Protein AF-A0A1G4W194-F1 (afdb_monomer_lite)

Structure (mmCIF, N/CA/C/O backbone):
data_AF-A0A1G4W194-F1
#
_entry.id   AF-A0A1G4W194-F1
#
loop_
_atom_site.group_PDB
_atom_site.id
_atom_site.type_symbol
_atom_site.label_atom_id
_atom_site.label_alt_id
_atom_site.label_comp_id
_atom_site.label_asym_id
_atom_site.label_entity_id
_atom_site.label_seq_id
_atom_site.pdbx_PDB_ins_code
_atom_site.Cartn_x
_atom_site.Cartn_y
_atom_site.Cartn_z
_atom_site.occupancy
_atom_site.B_iso_or_equiv
_atom_site.auth_seq_id
_atom_site.auth_comp_id
_atom_site.auth_asym_id
_atom_site.auth_atom_id
_atom_site.pdbx_PDB_model_num
ATOM 1 N N . MET A 1 1 ? -3.803 -5.619 16.045 1.00 61.69 1 MET A N 1
ATOM 2 C CA . MET A 1 1 ? -4.850 -5.595 15.001 1.00 61.69 1 MET A CA 1
ATOM 3 C C . MET A 1 1 ? -4.242 -4.979 13.752 1.00 61.69 1 MET A C 1
ATOM 5 O O . MET A 1 1 ? -3.565 -3.968 13.891 1.00 61.69 1 MET A O 1
ATOM 9 N N . ALA A 1 2 ? -4.373 -5.621 12.591 1.00 80.81 2 ALA A N 1
ATOM 10 C CA . ALA A 1 2 ? -3.800 -5.123 11.339 1.00 80.81 2 ALA A CA 1
ATOM 11 C C . ALA A 1 2 ? -4.834 -4.260 10.598 1.00 80.81 2 ALA A C 1
ATOM 13 O O . ALA A 1 2 ? -5.998 -4.641 10.523 1.00 80.81 2 ALA A O 1
ATOM 14 N N . LEU A 1 3 ? -4.409 -3.103 10.087 1.00 91.12 3 LEU A N 1
ATOM 15 C CA . LEU A 1 3 ? -5.200 -2.222 9.220 1.00 91.12 3 LEU A CA 1
ATOM 16 C C . LEU A 1 3 ? -5.132 -2.641 7.747 1.00 91.12 3 LEU A C 1
ATOM 18 O O . LEU A 1 3 ? -5.960 -2.216 6.953 1.00 91.12 3 LEU A O 1
ATOM 22 N N . LEU A 1 4 ? -4.139 -3.451 7.380 1.00 93.38 4 LEU A N 1
ATOM 23 C CA . LEU A 1 4 ? -3.999 -4.006 6.039 1.00 93.38 4 LEU A CA 1
ATOM 24 C C . LEU A 1 4 ? -4.585 -5.421 6.002 1.00 93.38 4 LEU A C 1
ATOM 26 O O . LEU A 1 4 ? -4.144 -6.286 6.766 1.00 93.38 4 LEU A O 1
ATOM 30 N N . GLY A 1 5 ? -5.562 -5.634 5.125 1.00 90.75 5 GLY A N 1
ATOM 31 C CA . GLY A 1 5 ? -6.149 -6.935 4.824 1.00 90.75 5 GLY A CA 1
ATOM 32 C C . GLY A 1 5 ? -5.405 -7.657 3.698 1.00 90.75 5 GLY A C 1
ATOM 33 O O . GLY A 1 5 ? -4.178 -7.603 3.612 1.00 90.75 5 GLY A O 1
ATOM 34 N N . THR A 1 6 ? -6.147 -8.361 2.841 1.00 92.25 6 THR A N 1
ATOM 35 C CA . THR A 1 6 ? -5.596 -8.999 1.635 1.00 92.25 6 THR A CA 1
ATOM 36 C C . THR A 1 6 ? -4.985 -7.955 0.712 1.00 92.25 6 THR A C 1
ATOM 38 O O . THR A 1 6 ? -5.550 -6.871 0.569 1.00 92.25 6 THR A O 1
ATOM 41 N N . PHE A 1 7 ? -3.870 -8.293 0.072 1.00 93.25 7 PHE A N 1
ATOM 42 C CA . PHE A 1 7 ? -3.247 -7.473 -0.959 1.00 93.25 7 PHE A CA 1
ATOM 43 C C . PHE A 1 7 ? -2.716 -8.348 -2.096 1.00 93.25 7 PHE A C 1
ATOM 45 O O . PHE A 1 7 ? -2.404 -9.522 -1.882 1.00 93.25 7 PHE A O 1
ATOM 52 N N . GLY A 1 8 ? -2.640 -7.769 -3.286 1.00 92.44 8 GLY A N 1
ATOM 53 C CA . GLY A 1 8 ? -2.196 -8.395 -4.519 1.00 92.44 8 GLY A CA 1
ATOM 54 C C . GLY A 1 8 ? -1.553 -7.370 -5.445 1.00 92.44 8 GLY A C 1
ATOM 55 O O . GLY A 1 8 ? -1.658 -6.160 -5.224 1.00 92.44 8 GLY A O 1
ATOM 56 N N . PHE A 1 9 ? -0.860 -7.881 -6.455 1.00 92.19 9 PHE A N 1
ATOM 57 C CA . PHE A 1 9 ? -0.125 -7.070 -7.410 1.00 92.19 9 PHE A CA 1
ATOM 58 C C . PHE A 1 9 ? -0.293 -7.633 -8.806 1.00 92.19 9 PHE A C 1
ATOM 60 O O . PHE A 1 9 ? -0.113 -8.836 -8.997 1.00 92.19 9 PHE A O 1
ATOM 67 N N . ASP A 1 10 ? -0.551 -6.747 -9.755 1.00 91.00 10 ASP A N 1
ATOM 68 C CA . ASP A 1 10 ? -0.631 -7.069 -11.171 1.00 91.00 10 ASP A CA 1
ATOM 69 C C . ASP A 1 10 ? 0.326 -6.155 -11.937 1.00 91.00 10 ASP A C 1
ATOM 71 O O . ASP A 1 10 ? 0.432 -4.963 -11.640 1.00 91.00 10 ASP A O 1
ATOM 75 N N . SER A 1 11 ? 1.059 -6.706 -12.904 1.00 87.56 11 SER A N 1
ATOM 76 C CA . SER A 1 11 ? 1.877 -5.890 -13.798 1.00 87.56 11 SER A CA 1
ATOM 77 C C . SER A 1 11 ? 0.994 -5.185 -14.820 1.00 87.56 11 SER A C 1
ATOM 79 O O . SER A 1 11 ? 0.067 -5.764 -15.391 1.00 87.56 11 SER A O 1
ATOM 81 N N . LEU A 1 12 ? 1.303 -3.918 -15.056 1.00 87.25 12 LEU A N 1
ATOM 82 C CA . LEU A 1 12 ? 0.710 -3.098 -16.097 1.00 87.25 12 LEU A CA 1
ATOM 83 C C . LEU A 1 12 ? 1.756 -2.837 -17.199 1.00 87.25 12 LEU A C 1
ATOM 85 O O . LEU A 1 12 ? 2.948 -3.090 -17.001 1.00 87.25 12 LEU A O 1
ATOM 89 N N . PRO A 1 13 ? 1.331 -2.363 -18.384 1.00 84.25 13 PRO A N 1
ATOM 90 C CA . PRO A 1 13 ? 2.251 -1.808 -19.375 1.00 84.25 13 PRO A CA 1
ATOM 91 C C . PRO A 1 13 ? 3.086 -0.647 -18.805 1.00 84.25 13 PRO A C 1
ATOM 93 O O . PRO A 1 13 ? 2.778 -0.119 -17.741 1.00 84.25 13 PRO A O 1
ATOM 96 N N . ASP A 1 14 ? 4.119 -0.233 -19.542 1.00 82.25 14 ASP A N 1
ATOM 97 C CA . ASP A 1 14 ? 4.923 0.966 -19.244 1.00 82.25 14 ASP A CA 1
ATOM 98 C C . ASP A 1 14 ? 5.637 0.957 -17.880 1.00 82.25 14 ASP A C 1
ATOM 100 O O . ASP A 1 14 ? 5.810 1.993 -17.242 1.00 82.25 14 ASP A O 1
ATOM 104 N N . ASP A 1 15 ? 6.098 -0.222 -17.454 1.00 84.38 15 ASP A N 1
ATOM 105 C CA . ASP A 1 15 ? 6.813 -0.420 -16.191 1.00 84.38 15 ASP A CA 1
ATOM 106 C C . ASP A 1 15 ? 5.998 0.007 -14.956 1.00 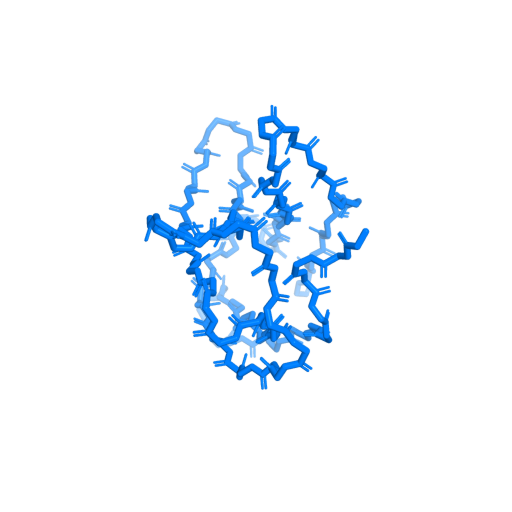84.38 15 ASP A C 1
ATOM 108 O O . ASP A 1 15 ? 6.542 0.503 -13.971 1.00 84.38 15 ASP A O 1
ATOM 112 N N . GLU A 1 16 ? 4.681 -0.192 -14.978 1.00 89.62 16 GLU A N 1
ATOM 113 C CA . GLU A 1 16 ? 3.795 0.090 -13.847 1.00 89.62 16 GLU A CA 1
ATOM 114 C C . GLU A 1 16 ? 3.251 -1.193 -13.203 1.00 89.62 16 GLU A C 1
ATOM 116 O O . GLU A 1 16 ? 3.217 -2.269 -13.801 1.00 89.62 16 GLU A O 1
ATOM 121 N N . PHE A 1 17 ? 2.800 -1.084 -11.955 1.00 91.31 17 PHE A N 1
ATOM 122 C CA . PHE A 1 17 ? 2.128 -2.161 -11.234 1.00 91.31 17 PHE A CA 1
ATOM 123 C C . PHE A 1 17 ? 0.858 -1.637 -10.571 1.00 91.31 17 PHE A C 1
ATOM 125 O O . PHE A 1 17 ? 0.887 -0.591 -9.918 1.00 91.31 17 PHE A O 1
ATOM 132 N N . ASP A 1 18 ? -0.244 -2.377 -10.686 1.00 93.25 18 ASP A N 1
ATOM 133 C CA . ASP A 1 18 ? -1.433 -2.128 -9.875 1.00 93.25 18 ASP A CA 1
ATOM 134 C C . ASP A 1 18 ? -1.294 -2.845 -8.533 1.00 93.25 18 ASP A C 1
ATOM 136 O O . ASP A 1 18 ? -0.976 -4.034 -8.461 1.00 93.25 18 ASP A O 1
ATOM 140 N N . VAL A 1 19 ? -1.526 -2.106 -7.454 1.00 94.81 19 VAL A N 1
ATOM 141 C CA . VAL A 1 19 ? -1.505 -2.608 -6.086 1.00 94.81 19 VAL A CA 1
ATOM 142 C C . VAL A 1 19 ? -2.934 -2.639 -5.583 1.00 94.81 19 VAL A C 1
ATOM 144 O O . VAL A 1 19 ? -3.507 -1.602 -5.244 1.00 94.81 19 VAL A O 1
ATOM 147 N N . THR A 1 20 ? -3.506 -3.832 -5.470 1.00 96.19 20 THR A N 1
ATOM 148 C CA . THR A 1 20 ? -4.836 -4.015 -4.886 1.00 96.19 20 THR A CA 1
ATOM 149 C C . THR A 1 20 ? -4.701 -4.430 -3.431 1.00 96.19 20 THR A C 1
ATOM 151 O O . THR A 1 20 ? -3.877 -5.268 -3.077 1.00 96.19 20 THR A O 1
ATOM 154 N N . PHE A 1 21 ? -5.478 -3.826 -2.538 1.00 96.25 21 PHE A N 1
ATOM 155 C CA . PHE A 1 21 ? -5.455 -4.166 -1.118 1.00 96.25 21 PHE A CA 1
ATOM 156 C C . PHE A 1 21 ? -6.787 -3.857 -0.446 1.00 96.25 21 PHE A C 1
ATOM 158 O O . PHE A 1 21 ? -7.633 -3.173 -1.007 1.00 96.25 21 PHE A O 1
ATOM 165 N N . THR A 1 22 ? -7.001 -4.371 0.761 1.00 97.56 22 THR A N 1
ATOM 166 C CA . THR A 1 22 ? -8.201 -4.068 1.547 1.00 97.56 22 THR A CA 1
ATOM 167 C C . THR A 1 22 ? -7.850 -3.385 2.861 1.00 97.56 22 THR A C 1
ATOM 169 O O . THR A 1 22 ? -6.851 -3.721 3.502 1.00 97.56 22 THR A O 1
ATOM 172 N N . ILE A 1 23 ? -8.681 -2.431 3.280 1.00 97.19 23 ILE A N 1
ATOM 173 C CA . ILE A 1 23 ? -8.553 -1.719 4.562 1.00 97.19 23 ILE A CA 1
ATOM 174 C C . ILE A 1 23 ? -9.919 -1.631 5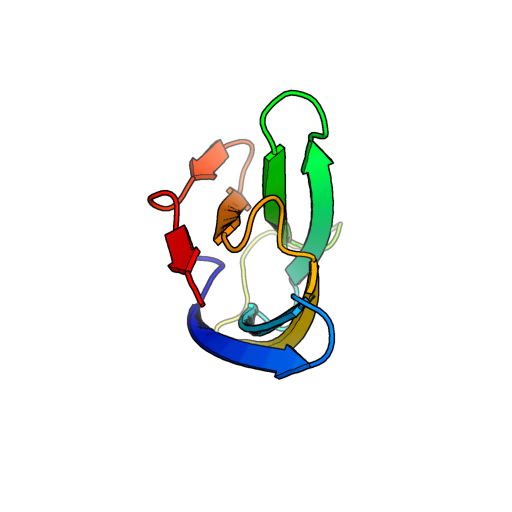.254 1.00 97.19 23 ILE A C 1
ATOM 176 O O . ILE A 1 23 ? -10.940 -1.700 4.570 1.00 97.19 23 ILE A O 1
ATOM 180 N N . PRO A 1 24 ? -9.992 -1.456 6.584 1.00 97.00 24 PRO A N 1
ATOM 181 C CA . PRO A 1 24 ? -11.246 -1.163 7.271 1.00 97.00 24 PRO A CA 1
ATOM 182 C C . PRO A 1 24 ? -11.979 0.039 6.659 1.00 97.00 24 PRO A C 1
ATOM 184 O O . PRO A 1 24 ? -11.357 1.045 6.330 1.00 97.00 24 PRO A O 1
ATOM 187 N N . ASN A 1 25 ? -13.308 -0.020 6.558 1.00 96.81 25 ASN A N 1
ATOM 188 C CA . ASN A 1 25 ? -14.114 1.036 5.924 1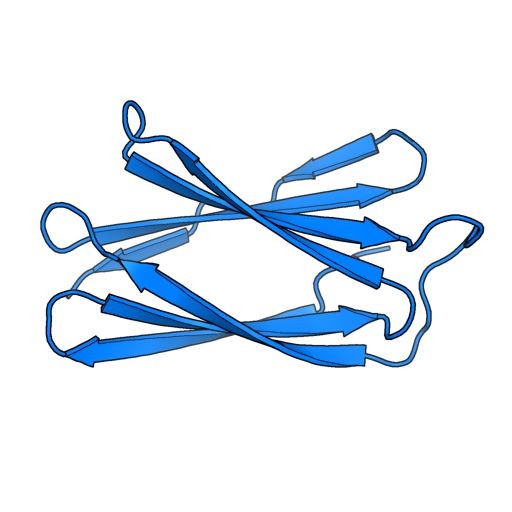.00 96.81 25 ASN A CA 1
ATOM 189 C C . ASN A 1 25 ? -14.074 2.402 6.641 1.00 96.81 25 ASN A C 1
ATOM 191 O O . ASN A 1 25 ? -14.514 3.405 6.086 1.00 96.81 25 ASN A O 1
ATOM 195 N N . ASN A 1 26 ? -13.557 2.447 7.869 1.00 96.12 26 ASN A N 1
ATOM 196 C CA . ASN A 1 26 ? -13.327 3.666 8.640 1.00 96.12 26 ASN A CA 1
ATOM 197 C C . ASN A 1 26 ? -11.837 4.061 8.709 1.00 96.12 26 ASN A C 1
ATOM 199 O O . ASN A 1 26 ? -11.449 4.884 9.544 1.00 96.12 26 ASN A O 1
ATOM 203 N N . CYS A 1 27 ? -11.013 3.491 7.832 1.00 96.75 27 CYS A N 1
ATOM 204 C CA . CYS A 1 27 ? -9.641 3.900 7.572 1.00 96.75 27 CYS A CA 1
ATOM 205 C C . CYS A 1 27 ? -9.539 4.667 6.250 1.00 96.75 27 CYS A C 1
ATOM 207 O O . CYS A 1 27 ? -10.435 4.629 5.407 1.00 96.75 27 CYS A O 1
ATOM 209 N N . ASN A 1 28 ? -8.411 5.341 6.067 1.00 96.12 28 ASN A N 1
ATOM 210 C CA . ASN A 1 28 ? -7.964 5.866 4.786 1.00 96.12 28 ASN A CA 1
ATOM 211 C C . ASN A 1 28 ? -6.520 5.431 4.520 1.00 96.12 28 ASN A C 1
ATOM 213 O O . ASN A 1 28 ? -5.843 4.889 5.402 1.00 96.12 28 ASN A O 1
ATOM 217 N N . PHE A 1 29 ? -6.058 5.667 3.294 1.00 97.00 29 PHE A N 1
ATOM 218 C CA . PHE A 1 29 ? -4.662 5.486 2.939 1.00 97.00 29 PHE A CA 1
ATOM 219 C C . PHE A 1 29 ? -4.086 6.735 2.275 1.00 97.00 29 PHE A C 1
ATOM 221 O O . PHE A 1 29 ? -4.803 7.526 1.664 1.00 97.00 29 PHE A O 1
ATOM 228 N N . THR A 1 30 ? -2.775 6.901 2.402 1.00 96.81 30 THR A N 1
ATOM 229 C CA . THR A 1 30 ? -1.986 7.888 1.666 1.00 96.81 30 THR A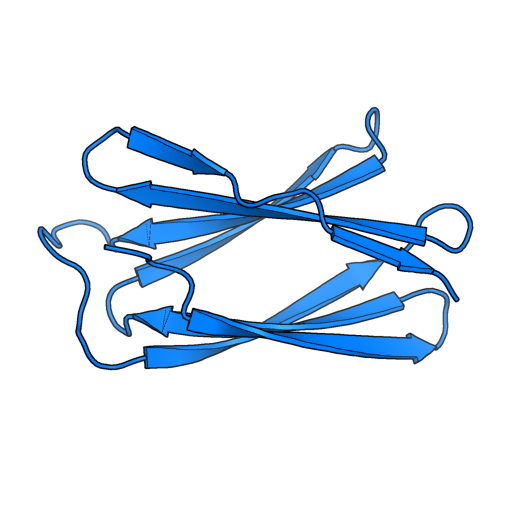 CA 1
ATOM 230 C C . THR A 1 30 ? -0.787 7.206 1.033 1.00 96.81 30 THR A C 1
ATOM 232 O O . THR A 1 30 ? -0.334 6.160 1.507 1.00 96.81 30 THR A O 1
ATOM 235 N N . THR A 1 31 ? -0.264 7.796 -0.038 1.00 95.69 31 THR A N 1
ATOM 236 C CA . THR A 1 31 ? 0.897 7.260 -0.745 1.00 95.69 31 THR A CA 1
ATOM 237 C C . THR A 1 31 ? 1.996 8.305 -0.843 1.00 95.69 31 THR A C 1
ATOM 239 O O . THR A 1 31 ? 1.742 9.510 -0.878 1.00 95.69 31 THR A O 1
ATOM 242 N N . HIS A 1 32 ? 3.240 7.842 -0.802 1.00 94.75 32 HIS A N 1
ATOM 243 C CA . HIS A 1 32 ? 4.418 8.686 -0.931 1.00 94.75 32 HIS A CA 1
ATOM 244 C C . HIS A 1 32 ? 5.522 7.927 -1.658 1.00 94.75 32 HIS A C 1
ATOM 246 O O . HIS A 1 32 ? 5.836 6.797 -1.287 1.00 94.75 32 HIS A O 1
ATOM 252 N N . TYR A 1 33 ? 6.133 8.569 -2.651 1.00 93.62 33 TYR A N 1
ATOM 253 C CA . TYR A 1 33 ? 7.303 8.045 -3.342 1.00 93.62 33 TYR A CA 1
ATOM 254 C C . TYR A 1 33 ? 8.574 8.751 -2.860 1.00 93.62 33 TYR A C 1
ATOM 256 O O . TYR A 1 33 ? 8.724 9.964 -3.025 1.00 93.62 33 TYR A O 1
ATOM 264 N N . ASP A 1 34 ? 9.502 7.987 -2.282 1.00 93.06 34 ASP A N 1
ATOM 265 C CA . ASP A 1 34 ? 10.846 8.454 -1.937 1.00 93.06 34 ASP A CA 1
ATOM 266 C C . ASP A 1 34 ? 11.773 8.220 -3.138 1.00 93.06 34 ASP A C 1
ATOM 268 O O . ASP A 1 34 ? 12.267 7.112 -3.353 1.00 93.06 34 ASP A O 1
ATOM 272 N N . ALA A 1 35 ? 12.032 9.274 -3.915 1.00 90.25 35 ALA A N 1
ATOM 273 C CA . ALA A 1 35 ? 12.873 9.210 -5.112 1.00 90.25 35 ALA A CA 1
ATOM 274 C C . ALA A 1 35 ? 14.362 8.931 -4.826 1.00 90.25 35 ALA A C 1
ATOM 276 O O . ALA A 1 35 ? 15.092 8.553 -5.742 1.00 90.25 35 ALA A O 1
ATOM 277 N N . THR A 1 36 ? 14.827 9.105 -3.58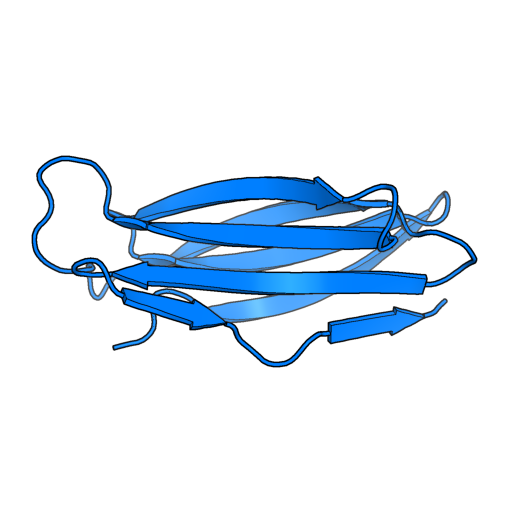4 1.00 92.62 36 THR A N 1
ATOM 278 C CA . THR A 1 36 ? 16.218 8.808 -3.200 1.00 92.62 36 THR A CA 1
ATOM 279 C C . THR A 1 36 ? 16.377 7.324 -2.898 1.00 92.62 36 THR A C 1
ATOM 281 O O . THR A 1 36 ? 17.352 6.703 -3.312 1.00 92.62 36 THR A O 1
ATOM 284 N N . LYS A 1 37 ? 15.403 6.740 -2.193 1.00 90.00 37 LYS A N 1
ATOM 285 C CA . LYS A 1 37 ? 15.397 5.312 -1.842 1.00 90.00 37 LYS A CA 1
ATOM 286 C C . LYS A 1 37 ? 14.724 4.430 -2.888 1.00 90.00 37 LYS A C 1
ATOM 288 O O . LYS A 1 37 ? 14.864 3.212 -2.802 1.00 90.00 37 LYS A O 1
ATOM 293 N N . LYS A 1 38 ? 14.005 5.032 -3.839 1.00 90.31 38 LYS A N 1
ATOM 294 C CA . LYS A 1 38 ? 13.217 4.356 -4.877 1.00 90.31 38 LYS A CA 1
ATOM 295 C C . LYS A 1 38 ? 12.132 3.459 -4.286 1.00 90.31 38 LYS A C 1
ATOM 297 O O . LYS A 1 38 ? 11.989 2.310 -4.692 1.00 90.31 38 LYS A O 1
ATOM 302 N N . ILE A 1 39 ? 11.411 3.959 -3.275 1.00 92.12 39 ILE A N 1
ATOM 303 C CA . ILE A 1 39 ? 10.385 3.205 -2.533 1.00 92.12 39 ILE A CA 1
ATOM 304 C C . ILE A 1 39 ? 9.047 3.940 -2.582 1.00 92.12 39 ILE A C 1
ATOM 306 O O . ILE A 1 39 ? 8.968 5.115 -2.228 1.00 92.12 39 ILE A O 1
ATOM 310 N N . ASN A 1 40 ? 7.995 3.210 -2.950 1.00 93.75 40 ASN A N 1
ATOM 311 C CA . ASN A 1 40 ? 6.602 3.608 -2.801 1.00 93.75 40 ASN A CA 1
ATOM 312 C C . ASN A 1 40 ? 6.092 3.151 -1.429 1.00 93.75 40 ASN A C 1
ATOM 314 O O . ASN A 1 40 ? 6.081 1.959 -1.128 1.00 93.75 40 ASN A O 1
ATOM 318 N N . THR A 1 41 ? 5.657 4.080 -0.586 1.00 95.62 41 THR A N 1
ATOM 319 C CA . THR A 1 41 ? 5.085 3.768 0.727 1.00 95.62 41 THR A CA 1
ATOM 320 C C . THR A 1 41 ? 3.589 4.036 0.715 1.00 95.62 41 THR A C 1
ATOM 322 O O . THR A 1 41 ? 3.162 5.167 0.493 1.00 95.62 41 THR A O 1
ATOM 325 N N . ILE A 1 42 ? 2.799 3.007 1.015 1.00 96.75 42 ILE A N 1
ATOM 326 C CA . ILE A 1 42 ? 1.355 3.084 1.236 1.00 96.75 42 ILE A CA 1
ATOM 327 C C . ILE A 1 42 ? 1.120 3.066 2.747 1.00 96.75 42 ILE A C 1
ATOM 329 O O . ILE A 1 42 ? 1.402 2.079 3.426 1.00 96.75 42 ILE A O 1
ATOM 333 N N . THR A 1 43 ? 0.614 4.169 3.291 1.00 96.81 43 THR A N 1
ATOM 334 C CA . THR A 1 43 ? 0.297 4.298 4.717 1.00 96.81 43 THR A CA 1
ATOM 335 C C . THR A 1 43 ? -1.199 4.165 4.926 1.00 96.81 43 THR A C 1
ATOM 337 O O . THR A 1 43 ? -1.953 4.949 4.367 1.00 96.81 43 THR A O 1
ATOM 340 N N . VAL A 1 44 ? -1.629 3.235 5.776 1.00 97.00 44 VAL A N 1
ATOM 341 C CA . VAL A 1 44 ? -3.028 3.061 6.187 1.00 97.00 44 VAL A CA 1
ATOM 342 C C . VAL A 1 44 ? -3.207 3.554 7.618 1.00 97.00 44 VAL A C 1
ATOM 344 O O . VAL A 1 44 ? -2.410 3.219 8.499 1.00 97.00 44 VAL A O 1
ATOM 347 N N . GLN A 1 45 ? -4.255 4.334 7.870 1.00 95.81 45 GLN A N 1
ATOM 348 C CA . GLN A 1 45 ? -4.546 4.875 9.198 1.00 95.81 45 GLN A CA 1
ATOM 349 C C . GLN A 1 45 ? -6.049 5.054 9.433 1.00 95.81 45 GLN A C 1
ATOM 351 O O . GLN A 1 45 ? -6.849 5.039 8.501 1.00 95.81 45 GLN A O 1
ATOM 356 N N . LEU A 1 46 ? -6.445 5.200 10.698 1.00 95.06 46 LEU A N 1
ATOM 357 C CA . LEU A 1 46 ? -7.828 5.523 11.056 1.00 95.06 46 LEU A CA 1
ATOM 358 C C . LEU A 1 46 ? -8.226 6.911 10.552 1.00 95.06 46 LEU A C 1
ATOM 360 O O . LEU A 1 46 ? -7.439 7.857 10.607 1.00 95.06 46 LEU A O 1
ATOM 364 N N . ASN A 1 47 ? -9.486 7.041 10.138 1.00 94.81 47 ASN A N 1
ATOM 365 C CA . ASN A 1 47 ? -10.075 8.351 9.904 1.00 94.81 47 ASN A CA 1
ATOM 366 C C . ASN A 1 47 ? -10.137 9.153 11.210 1.00 94.81 47 ASN A C 1
ATOM 368 O O . ASN A 1 47 ? -10.278 8.598 12.304 1.00 94.81 47 ASN A O 1
ATOM 372 N N . SER A 1 48 ? -10.059 10.479 11.089 1.00 91.38 48 SER A N 1
ATOM 373 C CA . SER A 1 48 ? -10.134 11.375 12.245 1.00 91.38 48 SER A CA 1
ATOM 374 C C . SER A 1 48 ? -11.406 11.122 13.065 1.00 91.38 48 SER A C 1
ATOM 376 O O . SER A 1 48 ? -12.489 10.932 12.510 1.00 91.38 48 SER A O 1
ATOM 378 N N . GLY A 1 49 ? -11.267 11.094 14.391 1.00 90.69 49 GLY A N 1
ATOM 379 C CA . GLY A 1 49 ? -12.365 10.826 15.325 1.00 90.69 49 GLY A CA 1
ATOM 380 C C . GLY A 1 49 ? -12.717 9.346 15.525 1.00 90.69 49 GLY A C 1
ATOM 381 O O . GLY A 1 49 ? -13.554 9.045 16.372 1.00 90.69 49 GLY A O 1
ATOM 382 N N . GLN A 1 50 ? -12.085 8.415 14.805 1.00 91.81 50 GLN A N 1
ATOM 383 C CA . GLN A 1 50 ? -12.253 6.977 15.033 1.00 91.81 50 GLN A CA 1
ATOM 384 C C . GLN A 1 50 ? -11.259 6.478 16.087 1.00 91.81 50 GLN A C 1
ATOM 386 O O . GLN A 1 50 ? -10.084 6.838 16.067 1.00 91.81 50 GLN A O 1
ATOM 391 N N . SER A 1 51 ? -11.720 5.621 16.998 1.00 90.31 51 SER A N 1
ATOM 392 C CA . SER A 1 51 ? -10.889 5.042 18.064 1.00 90.31 51 SER A CA 1
ATOM 393 C C . SER A 1 51 ? -10.442 3.609 17.774 1.00 90.31 51 SER A C 1
ATOM 395 O O . SER A 1 51 ? -9.458 3.143 18.348 1.00 90.31 51 SER A O 1
ATOM 397 N N . GLN A 1 52 ? -11.160 2.896 16.901 1.00 92.56 52 GLN A N 1
ATOM 398 C CA . GLN A 1 52 ? -10.875 1.509 16.545 1.00 92.56 52 GLN A CA 1
ATOM 399 C C . GLN A 1 52 ? -11.195 1.240 15.070 1.00 92.56 52 GLN A C 1
ATOM 401 O O . GLN A 1 52 ? -12.106 1.865 14.522 1.00 92.56 52 GLN A O 1
ATOM 406 N N . PRO A 1 53 ? -10.480 0.311 14.415 1.00 93.50 53 PRO A N 1
ATOM 407 C CA . PRO A 1 53 ? -10.769 -0.052 13.037 1.00 93.50 53 PRO A CA 1
ATOM 408 C C . PRO A 1 53 ? -12.025 -0.917 12.966 1.00 93.50 53 PRO A C 1
ATOM 410 O O . PRO A 1 53 ? -12.281 -1.749 13.834 1.00 93.50 53 PRO A O 1
ATOM 413 N N . SER A 1 54 ? -12.794 -0.733 11.904 1.00 94.31 54 SER A N 1
ATOM 414 C CA . SER A 1 54 ? -13.943 -1.567 11.580 1.00 94.31 54 SER A CA 1
ATOM 415 C C . SER A 1 54 ? -13.515 -2.996 11.233 1.00 94.31 54 SER A C 1
ATOM 417 O O . SER A 1 54 ? -12.442 -3.224 10.675 1.00 94.31 54 SER A O 1
ATOM 419 N N . GLY A 1 55 ? -14.381 -3.968 11.523 1.00 93.50 55 GLY A N 1
ATOM 420 C CA . GLY A 1 55 ? -14.232 -5.342 11.030 1.00 93.50 55 GLY A CA 1
ATOM 421 C C . GLY A 1 55 ? -14.641 -5.513 9.562 1.00 93.50 55 GLY A C 1
ATOM 422 O O . GLY A 1 55 ? -14.416 -6.574 8.988 1.00 93.50 55 GLY A O 1
ATOM 423 N N . VAL A 1 56 ? -15.247 -4.488 8.953 1.00 95.62 56 VAL A N 1
ATOM 424 C CA . VAL A 1 56 ? -15.655 -4.489 7.545 1.00 95.62 56 VAL A CA 1
ATOM 425 C C . VAL A 1 56 ? -14.537 -3.896 6.701 1.00 95.62 56 VAL A C 1
ATOM 427 O O . VAL A 1 56 ? -14.213 -2.716 6.842 1.00 95.62 56 VAL A O 1
ATOM 430 N N . PHE A 1 57 ? -13.978 -4.711 5.812 1.00 97.12 57 PHE A N 1
ATOM 431 C CA . PHE A 1 57 ? -12.902 -4.326 4.907 1.00 97.12 57 PHE A CA 1
ATOM 432 C C . PHE A 1 57 ? -13.456 -3.939 3.535 1.00 97.12 57 PHE A C 1
ATOM 434 O O . PHE A 1 57 ? -14.371 -4.583 3.023 1.00 97.12 57 PHE A O 1
ATOM 441 N N . VAL A 1 58 ? -12.886 -2.894 2.941 1.00 96.94 58 VAL A N 1
ATOM 442 C CA . VAL A 1 58 ? -13.223 -2.390 1.607 1.00 96.94 58 VAL A CA 1
ATOM 443 C C . VAL A 1 58 ? -12.002 -2.466 0.691 1.00 96.94 58 VAL A C 1
ATOM 445 O O . VAL A 1 58 ? -10.880 -2.276 1.172 1.00 96.94 58 VAL A O 1
ATOM 448 N N . PRO A 1 59 ? -12.190 -2.765 -0.607 1.00 97.12 59 PRO A N 1
ATOM 449 C CA . PRO A 1 59 ? -11.100 -2.797 -1.572 1.00 97.12 59 PRO A CA 1
ATOM 450 C C . PRO A 1 59 ? -10.574 -1.390 -1.874 1.00 97.12 59 PRO A C 1
ATOM 452 O O . PRO A 1 59 ? -11.318 -0.410 -1.876 1.00 97.12 59 PRO A O 1
ATOM 455 N N . CYS A 1 60 ? -9.278 -1.313 -2.133 1.00 97.12 60 CYS A N 1
ATOM 456 C CA . CYS A 1 60 ? -8.516 -0.142 -2.538 1.00 97.12 60 CYS A CA 1
ATOM 457 C C . CYS A 1 60 ? -7.557 -0.558 -3.655 1.00 97.12 60 CYS A C 1
ATOM 459 O O . CYS A 1 60 ? -7.085 -1.697 -3.682 1.00 97.12 60 CYS A O 1
ATOM 461 N N . ASN A 1 61 ? -7.264 0.372 -4.556 1.00 95.69 61 ASN A N 1
ATOM 462 C CA . ASN A 1 61 ? -6.289 0.193 -5.621 1.00 95.69 61 ASN A CA 1
ATOM 463 C C . ASN A 1 61 ? -5.352 1.402 -5.701 1.00 95.69 61 ASN A C 1
ATOM 465 O O . ASN A 1 61 ? -5.718 2.523 -5.333 1.00 95.69 61 ASN A O 1
ATOM 469 N N . HIS A 1 62 ? -4.125 1.162 -6.149 1.00 95.06 62 HIS A N 1
ATOM 470 C CA . HIS A 1 62 ? -3.159 2.214 -6.412 1.00 95.06 62 HIS A CA 1
ATOM 471 C C . HIS A 1 62 ? -2.107 1.742 -7.409 1.00 95.06 62 HIS A C 1
ATOM 473 O O . HIS A 1 62 ? -1.432 0.744 -7.172 1.00 95.06 62 HIS A O 1
ATOM 479 N N . THR A 1 63 ? -1.913 2.517 -8.469 1.00 94.50 63 THR A N 1
ATOM 480 C CA . THR A 1 63 ? -0.832 2.291 -9.426 1.00 94.50 63 THR A CA 1
ATOM 481 C C . THR A 1 63 ? 0.481 2.831 -8.878 1.00 94.50 63 THR A C 1
ATOM 483 O O . THR A 1 63 ? 0.545 3.966 -8.402 1.00 94.50 63 THR A O 1
ATOM 486 N N . VAL A 1 64 ? 1.535 2.028 -8.970 1.00 92.50 64 VAL A N 1
ATOM 487 C CA . VAL A 1 64 ? 2.905 2.432 -8.658 1.00 92.50 64 VAL A CA 1
ATOM 488 C C . VAL A 1 64 ? 3.786 2.238 -9.882 1.00 92.50 64 VAL A C 1
ATOM 490 O O . VAL A 1 64 ? 3.733 1.197 -10.533 1.00 92.50 64 VAL A O 1
ATOM 493 N N . SER A 1 65 ? 4.629 3.219 -10.177 1.00 88.62 65 SER A N 1
ATOM 494 C CA . SER A 1 65 ? 5.643 3.073 -11.218 1.00 88.62 65 SER A CA 1
ATOM 495 C C . SER A 1 65 ? 6.835 2.278 -10.683 1.00 88.62 65 SER A C 1
ATOM 497 O O . SER A 1 65 ? 7.246 2.435 -9.523 1.00 88.62 65 SER A O 1
ATOM 499 N N . ALA A 1 66 ? 7.393 1.424 -11.529 1.00 86.25 66 ALA A N 1
ATOM 500 C CA . ALA A 1 66 ? 8.664 0.770 -11.299 1.00 86.25 66 ALA A CA 1
ATOM 501 C C . ALA A 1 66 ? 9.817 1.742 -11.565 1.00 86.25 66 ALA A C 1
ATOM 503 O O . ALA A 1 66 ? 9.720 2.673 -12.362 1.00 86.25 66 ALA A O 1
ATOM 504 N N . ASP A 1 67 ? 10.942 1.497 -10.907 1.00 83.31 67 ASP A N 1
ATOM 505 C CA . ASP A 1 67 ? 12.213 2.135 -11.224 1.00 83.31 67 ASP A CA 1
ATOM 506 C C . ASP A 1 67 ? 13.208 1.009 -11.519 1.00 83.31 67 ASP A C 1
ATOM 508 O O . ASP A 1 67 ? 13.396 0.107 -10.698 1.00 83.31 67 ASP A O 1
ATOM 512 N N . ASN A 1 68 ? 13.796 1.021 -12.720 1.00 82.44 68 ASN A N 1
ATOM 513 C CA . ASN A 1 68 ? 14.732 -0.007 -13.180 1.00 82.44 68 ASN A CA 1
ATOM 514 C C . ASN A 1 68 ? 14.147 -1.439 -13.107 1.00 82.44 68 ASN A C 1
ATOM 516 O O . ASN A 1 68 ? 14.740 -2.335 -12.502 1.00 82.44 68 ASN A O 1
ATOM 520 N N . ASN A 1 69 ? 12.965 -1.634 -13.704 1.00 82.69 69 ASN A N 1
ATOM 521 C CA . ASN A 1 69 ? 12.214 -2.900 -13.774 1.00 82.69 69 ASN A CA 1
ATOM 522 C C . ASN A 1 69 ? 11.790 -3.485 -12.417 1.00 82.69 69 ASN A C 1
ATOM 524 O O . ASN A 1 69 ? 11.392 -4.649 -12.344 1.00 82.69 69 ASN A O 1
ATOM 528 N N . ALA A 1 70 ? 11.875 -2.702 -11.336 1.00 88.25 70 ALA A N 1
ATOM 529 C CA . ALA A 1 70 ? 11.453 -3.127 -10.013 1.00 88.25 70 ALA A CA 1
ATOM 530 C C . ALA A 1 70 ? 10.586 -2.073 -9.315 1.00 88.25 70 ALA A C 1
ATOM 532 O O . ALA A 1 70 ? 10.953 -0.902 -9.213 1.00 88.25 70 ALA A O 1
ATOM 533 N N . ALA A 1 71 ? 9.460 -2.500 -8.750 1.00 91.25 71 ALA A N 1
ATOM 534 C CA . ALA A 1 71 ? 8.682 -1.691 -7.823 1.00 91.25 71 ALA A CA 1
ATOM 535 C C . ALA A 1 71 ? 8.970 -2.122 -6.388 1.00 91.25 71 ALA A C 1
ATOM 537 O O . ALA A 1 71 ? 8.718 -3.258 -5.982 1.00 91.25 71 ALA A O 1
ATOM 538 N N . ASN A 1 72 ? 9.495 -1.187 -5.601 1.00 93.31 72 ASN A N 1
ATOM 539 C CA . ASN A 1 72 ? 9.687 -1.370 -4.171 1.00 93.31 72 ASN A CA 1
ATOM 540 C C . ASN A 1 72 ? 8.499 -0.763 -3.428 1.00 93.31 72 ASN A C 1
ATOM 542 O O . ASN A 1 72 ? 8.280 0.446 -3.513 1.00 93.31 72 ASN A O 1
ATOM 546 N N . ILE A 1 73 ? 7.771 -1.582 -2.676 1.00 93.75 73 ILE A N 1
ATOM 547 C CA . ILE A 1 73 ? 6.544 -1.179 -1.992 1.00 93.75 73 ILE A CA 1
ATOM 548 C C . ILE A 1 73 ? 6.669 -1.467 -0.499 1.00 93.75 73 ILE A C 1
ATOM 550 O O . ILE A 1 73 ? 7.009 -2.578 -0.086 1.00 93.75 73 ILE A O 1
ATOM 554 N N . ASN A 1 74 ? 6.349 -0.467 0.315 1.00 95.12 74 ASN A N 1
ATOM 555 C CA . ASN A 1 74 ? 6.212 -0.591 1.758 1.00 95.12 74 ASN A CA 1
ATOM 556 C C . ASN A 1 74 ? 4.768 -0.326 2.168 1.00 95.12 74 ASN A C 1
ATOM 558 O O . ASN A 1 74 ? 4.183 0.682 1.781 1.00 95.1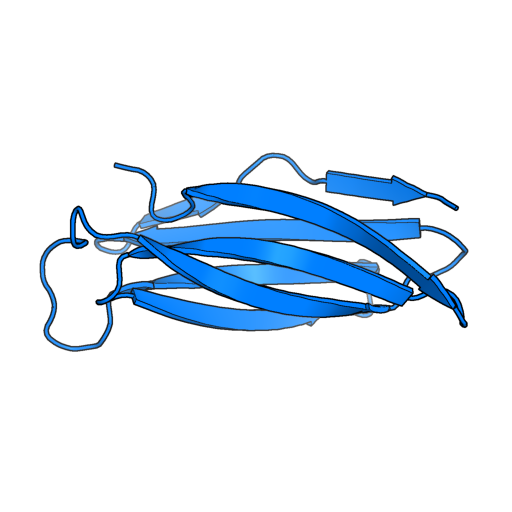2 74 ASN A O 1
ATOM 562 N N . PHE A 1 75 ? 4.231 -1.183 3.033 1.00 95.44 75 PHE A N 1
ATOM 563 C CA . PHE A 1 75 ? 2.989 -0.893 3.739 1.00 95.44 75 PHE A CA 1
ATOM 564 C C . PHE A 1 75 ? 3.285 -0.457 5.168 1.00 95.44 75 PHE A C 1
ATOM 566 O O . PHE A 1 75 ? 3.898 -1.196 5.942 1.00 95.44 75 PHE A O 1
ATOM 573 N N . GLU A 1 76 ? 2.790 0.716 5.537 1.00 95.81 76 GLU A N 1
ATOM 574 C CA . GLU A 1 76 ? 2.805 1.225 6.902 1.00 95.81 76 GLU A CA 1
ATOM 575 C C . GLU A 1 76 ? 1.386 1.267 7.458 1.00 95.81 76 GLU A C 1
ATOM 577 O O . GLU A 1 76 ? 0.435 1.618 6.766 1.00 95.81 76 GLU A O 1
ATOM 582 N N . GLN A 1 77 ? 1.230 0.913 8.728 1.00 94.56 77 GLN A N 1
ATOM 583 C CA . GLN A 1 77 ? -0.045 0.981 9.432 1.00 94.56 77 GLN A CA 1
ATOM 584 C C . GLN A 1 77 ? 0.132 1.869 10.655 1.00 94.56 77 GLN A C 1
ATOM 586 O O . GLN A 1 77 ? 0.931 1.540 11.534 1.00 94.56 77 GLN A O 1
ATOM 591 N N . LYS A 1 78 ? -0.608 2.976 10.720 1.00 93.50 78 LYS A N 1
ATOM 592 C CA . LYS A 1 78 ? -0.577 3.903 11.854 1.00 93.50 78 LYS A CA 1
ATOM 593 C C . LYS A 1 78 ? -1.833 3.728 12.693 1.00 93.50 78 LYS A C 1
ATOM 595 O O . LYS A 1 78 ? -2.942 4.006 12.241 1.00 93.50 78 LYS A O 1
ATOM 600 N N . LEU A 1 79 ? -1.654 3.267 13.926 1.00 91.12 79 LEU A N 1
ATOM 601 C CA . LEU A 1 79 ? -2.741 3.035 14.872 1.00 91.12 79 LEU A CA 1
ATOM 602 C C . LEU A 1 79 ? -2.286 3.420 16.278 1.00 91.12 79 LEU A C 1
ATOM 604 O O . LEU A 1 79 ? -1.240 2.965 16.734 1.00 91.12 79 LEU A O 1
ATOM 608 N N . ASN A 1 80 ? -3.073 4.247 16.972 1.00 86.44 80 ASN A N 1
ATOM 609 C CA . ASN A 1 80 ? -2.818 4.660 18.360 1.00 86.44 80 ASN A CA 1
ATOM 610 C C . ASN A 1 80 ? -1.395 5.208 18.592 1.00 86.44 80 ASN A C 1
ATOM 612 O O . ASN A 1 80 ? -0.728 4.848 19.557 1.00 86.44 80 ASN A O 1
ATOM 616 N N . GLY A 1 81 ? -0.902 6.038 17.666 1.00 82.94 81 GLY A N 1
ATOM 617 C CA . GLY A 1 81 ? 0.440 6.630 17.743 1.00 82.94 81 GLY A CA 1
ATOM 618 C C . GLY A 1 81 ? 1.595 5.668 17.439 1.00 82.94 81 GLY A C 1
ATOM 619 O O . GLY A 1 81 ? 2.747 6.086 17.473 1.00 82.94 81 GLY A O 1
ATOM 620 N N . SER A 1 82 ? 1.312 4.402 17.117 1.00 88.62 82 SER A N 1
ATOM 621 C CA . SER A 1 82 ? 2.314 3.417 16.705 1.00 88.62 82 SER A CA 1
ATOM 622 C C . SER A 1 82 ? 2.307 3.228 15.192 1.00 88.62 82 SER A C 1
ATOM 624 O O . SER A 1 82 ? 1.238 3.146 14.584 1.00 88.62 82 SER A O 1
ATOM 626 N N . THR A 1 83 ? 3.496 3.100 14.601 1.00 93.38 83 THR A N 1
ATOM 627 C CA . THR A 1 83 ? 3.675 2.724 13.192 1.00 93.38 83 THR A CA 1
ATOM 628 C C . THR A 1 83 ? 4.164 1.285 13.114 1.00 93.38 83 THR A C 1
ATOM 630 O O . THR A 1 83 ? 5.184 0.937 13.706 1.00 93.38 83 THR A O 1
ATOM 633 N N . ILE A 1 84 ? 3.444 0.449 12.370 1.00 91.25 84 ILE A N 1
ATOM 634 C CA . ILE A 1 84 ? 3.837 -0.926 12.067 1.00 91.25 84 ILE A CA 1
ATOM 635 C C . ILE A 1 84 ? 4.104 -1.023 10.570 1.00 91.25 84 ILE A C 1
ATOM 637 O O . ILE A 1 84 ? 3.176 -0.922 9.765 1.00 91.25 84 ILE A O 1
ATOM 641 N N . THR A 1 85 ? 5.356 -1.275 10.207 1.00 91.25 85 THR A N 1
ATOM 642 C CA . THR A 1 85 ? 5.774 -1.466 8.816 1.00 91.25 85 THR A CA 1
ATOM 643 C C . THR A 1 85 ? 5.768 -2.954 8.478 1.00 91.25 85 THR A C 1
ATOM 645 O O . THR A 1 85 ? 6.318 -3.777 9.212 1.00 91.25 85 THR A O 1
ATOM 648 N N . LYS A 1 86 ? 5.104 -3.323 7.382 1.00 88.19 86 LYS A N 1
ATOM 649 C CA . LYS A 1 86 ? 5.176 -4.677 6.821 1.00 88.19 86 LYS A CA 1
ATOM 650 C C . LYS A 1 86 ? 6.539 -4.893 6.152 1.00 88.19 86 LYS A C 1
ATOM 652 O O . LYS A 1 86 ? 7.193 -3.913 5.795 1.00 88.19 86 LYS A O 1
ATOM 657 N N . PRO A 1 87 ? 6.976 -6.150 5.960 1.00 86.94 87 PRO A N 1
ATOM 658 C CA . PRO A 1 87 ? 8.159 -6.430 5.158 1.00 86.94 87 PRO A CA 1
ATOM 659 C C . PRO A 1 87 ? 8.080 -5.727 3.802 1.00 86.94 87 PRO A C 1
ATOM 661 O O . PRO A 1 87 ? 7.011 -5.676 3.193 1.00 86.94 87 PRO A O 1
ATOM 664 N N . LYS A 1 88 ? 9.218 -5.196 3.354 1.00 88.00 88 LYS A N 1
ATOM 665 C CA . LYS A 1 88 ? 9.351 -4.593 2.030 1.00 88.00 88 LYS A CA 1
ATOM 666 C C . LYS A 1 88 ? 8.987 -5.624 0.968 1.00 88.00 88 LYS A C 1
ATOM 668 O O . LYS A 1 88 ? 9.477 -6.752 1.008 1.00 88.00 88 LYS A O 1
ATOM 673 N N . ILE A 1 89 ? 8.172 -5.209 0.013 1.00 90.19 89 ILE A N 1
ATOM 674 C CA . ILE A 1 89 ? 7.788 -6.014 -1.139 1.00 90.19 89 ILE A CA 1
ATOM 675 C C . ILE A 1 89 ? 8.555 -5.477 -2.339 1.00 90.19 89 ILE A C 1
ATOM 677 O O . ILE A 1 89 ? 8.648 -4.265 -2.537 1.00 90.19 89 ILE A O 1
ATOM 681 N N . VAL A 1 90 ? 9.150 -6.383 -3.105 1.00 90.62 90 VAL A N 1
ATOM 682 C CA . VAL A 1 90 ? 9.837 -6.057 -4.352 1.00 90.62 90 VAL A CA 1
ATOM 683 C C . VAL A 1 90 ? 9.182 -6.879 -5.443 1.00 90.62 90 VAL A C 1
ATOM 685 O O . VAL A 1 90 ? 9.144 -8.104 -5.346 1.00 90.62 90 VAL A O 1
ATOM 688 N N . ILE A 1 91 ? 8.651 -6.192 -6.443 1.00 86.31 91 ILE A N 1
ATOM 689 C CA . ILE A 1 91 ? 8.055 -6.801 -7.628 1.00 86.31 91 ILE A CA 1
ATOM 690 C C . ILE A 1 91 ? 8.983 -6.488 -8.786 1.00 86.31 91 ILE A C 1
ATOM 692 O O . ILE A 1 91 ? 9.426 -5.349 -8.911 1.00 86.31 91 ILE A O 1
ATOM 696 N N . THR A 1 92 ? 9.292 -7.487 -9.600 1.00 85.50 92 THR A N 1
ATOM 697 C CA . THR A 1 92 ? 10.171 -7.359 -10.763 1.00 85.50 92 THR A CA 1
ATOM 698 C C . THR A 1 92 ? 9.440 -7.830 -12.010 1.00 85.50 92 THR A C 1
ATOM 700 O O . THR A 1 92 ? 8.692 -8.808 -11.924 1.00 85.50 92 THR A O 1
ATOM 703 N N . LEU A 1 93 ? 9.669 -7.148 -13.133 1.00 70.81 93 LEU A N 1
ATOM 704 C CA . LEU A 1 93 ? 9.233 -7.590 -14.463 1.00 70.81 93 LEU A CA 1
ATOM 705 C C . LEU A 1 93 ? 10.121 -8.713 -15.009 1.00 70.81 93 LEU A C 1
ATOM 707 O O . LEU A 1 93 ? 11.337 -8.711 -14.697 1.00 70.81 93 LEU A O 1
#

Secondary structure (DSSP, 8-state):
--S---EEEEEETTTEEEEEEEEETTEEEEEEEETTTTEEEEEEEEPTT-SS--S-EEEEEEEEE-BTTEEEEEEEEEETTEEEEPPPEEEE-

Foldseek 3Di:
DDQWDDWDWDDDPPQKIKIKTKGFPQKDWDWDADPVVRAIEIEIEGDPPDQDGDPDIDMDMDMDHHDPQKYWYWYWYDHPNDIDIDPIDIDGD

pLDDT: mean 91.52, std 5.62, range [61.69, 97.56]

Organism: NCBI:txid329186

Sequence (93 aa):
MALLGTFGFDSLPDDEFDVTFTIPNNCNFTTHYDATKKINTITVQLNSGQSQPSGVFVPCNHTVSADNNAANINFEQKLNGSTITKPKIVITL

Radius of gyration: 13.54 Å; chains: 1; bounding box: 32×20×38 Å